Protein AF-A0A9N9NR92-F1 (afdb_monomer_lite)

Structure (mmCIF, N/CA/C/O backbone):
data_AF-A0A9N9NR92-F1
#
_entry.id   AF-A0A9N9NR92-F1
#
loop_
_atom_site.group_PDB
_atom_site.id
_atom_site.type_symbol
_atom_site.label_atom_id
_atom_site.label_alt_id
_atom_site.label_comp_id
_atom_site.label_asym_id
_atom_site.label_entity_id
_atom_site.label_seq_id
_atom_site.pdbx_PDB_ins_code
_atom_site.Cartn_x
_atom_site.Cartn_y
_atom_site.Cartn_z
_atom_site.occupancy
_atom_site.B_iso_or_equiv
_atom_site.auth_seq_id
_atom_site.auth_comp_id
_atom_site.auth_asym_id
_atom_site.auth_atom_id
_atom_site.pdbx_PDB_model_num
ATOM 1 N N . MET A 1 1 ? 8.751 49.055 -48.747 1.00 44.31 1 MET A N 1
ATOM 2 C CA . MET A 1 1 ? 9.186 47.802 -48.099 1.00 44.31 1 MET A CA 1
ATOM 3 C C . MET A 1 1 ? 8.858 47.933 -46.623 1.00 44.31 1 MET A C 1
ATOM 5 O O . MET A 1 1 ? 9.610 48.568 -45.901 1.00 44.31 1 MET A O 1
ATOM 9 N N . LEU A 1 2 ? 7.669 47.486 -46.218 1.00 44.38 2 LEU A N 1
ATOM 10 C CA . LEU A 1 2 ? 7.225 47.535 -44.826 1.00 44.38 2 LEU A CA 1
ATOM 11 C C . LEU A 1 2 ? 7.483 46.154 -44.228 1.00 44.38 2 LEU A C 1
ATOM 13 O O . LEU A 1 2 ? 6.819 45.192 -44.604 1.00 44.38 2 LEU A O 1
ATOM 17 N N . ASN A 1 3 ? 8.482 46.066 -43.352 1.00 55.34 3 ASN A N 1
ATOM 18 C CA . ASN A 1 3 ? 8.650 44.923 -42.466 1.00 55.34 3 ASN A CA 1
ATOM 19 C C . ASN A 1 3 ? 7.438 44.905 -41.536 1.00 55.34 3 ASN A C 1
ATOM 21 O O . ASN A 1 3 ? 7.246 45.828 -40.747 1.00 55.34 3 ASN A O 1
ATOM 25 N N . THR A 1 4 ? 6.583 43.897 -41.659 1.00 52.22 4 THR A N 1
ATOM 26 C CA . THR A 1 4 ? 5.529 43.674 -40.674 1.00 52.22 4 THR A CA 1
ATOM 27 C C . THR A 1 4 ? 6.149 42.975 -39.470 1.00 52.22 4 THR A C 1
ATOM 29 O O . THR A 1 4 ? 6.481 41.794 -39.553 1.00 52.22 4 THR A O 1
ATOM 32 N N . ASP A 1 5 ? 6.277 43.703 -38.361 1.00 59.69 5 ASP A N 1
ATOM 33 C CA . ASP A 1 5 ? 6.694 43.239 -37.025 1.00 59.69 5 ASP A CA 1
ATOM 34 C C . ASP A 1 5 ? 5.629 42.337 -36.361 1.00 59.69 5 ASP A C 1
ATOM 36 O O . ASP A 1 5 ? 5.247 42.494 -35.203 1.00 59.69 5 ASP A O 1
ATOM 40 N N . SER A 1 6 ? 5.088 41.372 -37.103 1.00 56.75 6 SER A N 1
ATOM 41 C CA . SER A 1 6 ? 4.258 40.324 -36.511 1.00 56.75 6 SER A CA 1
ATOM 42 C C . SER A 1 6 ? 5.143 39.160 -36.101 1.00 56.75 6 SER A C 1
ATOM 44 O O . SER A 1 6 ? 5.432 38.264 -36.892 1.00 56.75 6 SER A O 1
ATOM 46 N N . ALA A 1 7 ? 5.553 39.164 -34.834 1.00 62.25 7 ALA A N 1
ATOM 47 C CA . ALA A 1 7 ? 6.028 37.959 -34.176 1.00 62.25 7 ALA A CA 1
ATOM 48 C C . ALA A 1 7 ? 4.858 36.966 -34.088 1.00 62.25 7 ALA A C 1
ATOM 50 O O . ALA A 1 7 ? 3.962 37.096 -33.253 1.00 62.25 7 ALA A O 1
ATOM 51 N N . MET A 1 8 ? 4.838 35.980 -34.983 1.00 61.38 8 MET A N 1
ATOM 52 C CA . MET A 1 8 ? 3.933 34.843 -34.865 1.00 61.38 8 MET A CA 1
ATOM 53 C C . MET A 1 8 ? 4.436 33.939 -33.740 1.00 61.38 8 MET A C 1
ATOM 55 O O . MET A 1 8 ? 5.457 33.266 -33.878 1.00 61.38 8 MET A O 1
ATOM 59 N N . PHE A 1 9 ? 3.716 33.895 -32.622 1.00 55.72 9 PHE A N 1
ATOM 60 C CA . PHE A 1 9 ? 3.934 32.851 -31.630 1.00 55.72 9 PHE A CA 1
ATOM 61 C C . PHE A 1 9 ? 3.452 31.526 -32.225 1.00 55.72 9 PHE A C 1
ATOM 63 O O . PHE A 1 9 ? 2.262 31.342 -32.482 1.00 55.72 9 PHE A O 1
ATOM 70 N N . HIS A 1 10 ? 4.373 30.591 -32.460 1.00 51.22 10 HIS A N 1
ATOM 71 C CA . HIS A 1 10 ? 4.016 29.205 -32.743 1.00 51.22 10 HIS A CA 1
ATOM 72 C C . HIS A 1 10 ? 3.332 28.617 -31.501 1.00 51.22 10 HIS A C 1
ATOM 74 O O . HIS A 1 10 ? 3.985 28.082 -30.611 1.00 51.22 10 HIS A O 1
ATOM 80 N N . ILE A 1 11 ? 1.999 28.672 -31.455 1.00 54.84 11 ILE A N 1
ATOM 81 C CA . ILE A 1 11 ? 1.178 28.003 -30.426 1.00 54.84 11 ILE A CA 1
ATOM 82 C C . ILE A 1 11 ? 1.361 26.464 -30.477 1.00 54.84 11 ILE A C 1
ATOM 84 O O . ILE A 1 11 ? 0.977 25.750 -29.560 1.00 54.84 11 ILE A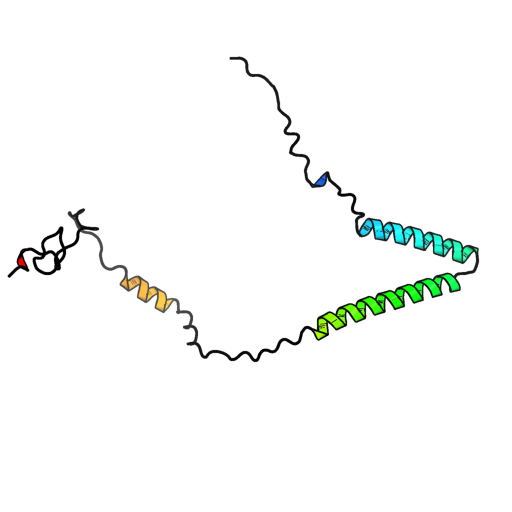 O 1
ATOM 88 N N . GLY A 1 12 ? 2.037 25.934 -31.503 1.00 61.00 12 GLY A N 1
ATOM 89 C CA . GLY A 1 12 ? 2.382 24.515 -31.649 1.00 61.00 12 GLY A CA 1
ATOM 90 C C . GLY A 1 12 ? 3.588 24.018 -30.838 1.00 61.00 12 GLY A C 1
ATOM 91 O O . GLY A 1 12 ? 4.119 22.962 -31.163 1.00 61.00 12 GLY A O 1
ATOM 92 N N . LEU A 1 13 ? 4.049 24.754 -29.825 1.00 60.31 13 LEU A N 1
ATOM 93 C CA . LEU A 1 13 ? 5.142 24.344 -28.929 1.00 60.31 13 LEU A CA 1
ATOM 94 C C . LEU A 1 13 ? 4.692 24.353 -27.466 1.00 60.31 13 LEU A C 1
ATOM 96 O O . LEU A 1 13 ? 5.435 24.744 -26.575 1.00 60.31 13 LEU A O 1
ATOM 100 N N . ILE A 1 14 ? 3.465 23.903 -27.206 1.00 61.06 14 ILE A N 1
ATOM 101 C CA . ILE A 1 14 ? 3.120 23.401 -25.877 1.00 61.06 14 ILE A CA 1
ATOM 102 C C . ILE A 1 14 ? 3.856 22.058 -25.741 1.00 61.06 14 ILE A C 1
ATOM 104 O O . ILE A 1 14 ? 3.531 21.124 -26.477 1.00 61.06 14 ILE A O 1
ATOM 108 N N . PRO A 1 15 ? 4.884 21.934 -24.878 1.00 63.22 15 PRO A N 1
ATOM 109 C CA . PRO A 1 15 ? 5.576 20.665 -24.698 1.00 63.22 15 PRO A CA 1
ATOM 110 C C . PRO A 1 15 ? 4.568 19.607 -24.254 1.00 63.22 15 PRO A C 1
ATOM 112 O O . PRO A 1 15 ? 3.708 19.909 -23.431 1.00 63.22 15 PRO A O 1
ATOM 115 N N . SER A 1 16 ? 4.710 18.354 -24.690 1.00 57.62 16 SER A N 1
ATOM 116 C CA . SER A 1 16 ? 3.857 17.248 -24.214 1.00 57.62 16 SER A CA 1
ATOM 117 C C . SER A 1 16 ? 3.826 17.137 -22.680 1.00 57.62 16 SER A C 1
ATOM 119 O O . SER A 1 16 ? 2.880 16.603 -22.130 1.00 57.62 16 SER A O 1
ATOM 121 N N . ARG A 1 17 ? 4.814 17.719 -21.979 1.00 56.94 17 ARG A N 1
ATOM 122 C CA . ARG A 1 17 ? 4.842 17.894 -20.514 1.00 56.94 17 ARG A CA 1
ATOM 123 C C . ARG A 1 17 ? 3.722 18.762 -19.923 1.00 56.94 17 ARG A C 1
ATOM 125 O O . ARG A 1 17 ? 3.559 18.760 -18.712 1.00 56.94 17 ARG A O 1
ATOM 132 N N . TRP A 1 18 ? 3.032 19.570 -20.722 1.00 62.00 18 TRP A N 1
ATOM 133 C CA . TRP A 1 18 ? 1.907 20.401 -20.267 1.00 62.00 18 TRP A CA 1
ATOM 134 C C . TRP A 1 18 ? 0.576 19.658 -20.332 1.00 62.00 18 TRP A C 1
ATOM 136 O O . TRP A 1 18 ? -0.373 20.044 -19.654 1.00 62.00 18 TRP A O 1
ATOM 146 N N . TYR A 1 19 ? 0.525 18.561 -21.083 1.00 55.56 19 TYR A N 1
ATOM 147 C CA . TYR A 1 19 ? -0.453 17.521 -20.844 1.00 55.56 19 TYR A CA 1
ATOM 148 C C . TYR A 1 19 ? 0.129 16.630 -19.748 1.00 55.56 19 TYR A C 1
ATOM 150 O O . TYR A 1 19 ? 0.778 15.621 -20.007 1.00 55.56 19 TYR A O 1
ATOM 158 N N . ASN A 1 20 ? -0.099 17.017 -18.491 1.00 59.16 20 ASN A N 1
ATOM 159 C CA . ASN A 1 20 ? -0.338 15.984 -17.495 1.00 59.16 20 ASN A CA 1
ATOM 160 C C . ASN A 1 20 ? -1.646 15.338 -17.938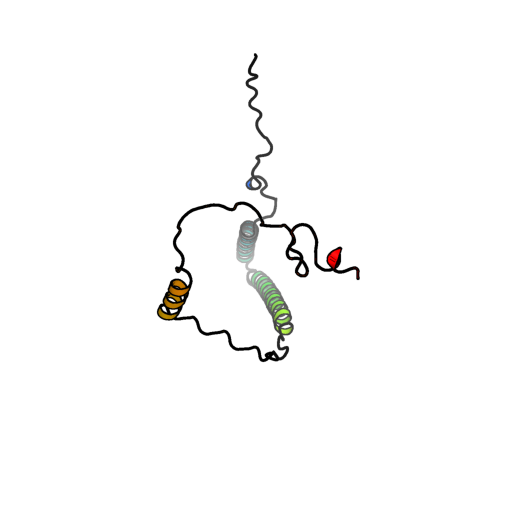 1.00 59.16 20 ASN A C 1
ATOM 162 O O . ASN A 1 20 ? -2.728 15.783 -17.550 1.00 59.16 20 ASN A O 1
ATOM 166 N N . ASP A 1 21 ? -1.546 14.363 -18.844 1.00 58.50 21 ASP A N 1
ATOM 167 C CA . ASP A 1 21 ? -2.623 13.413 -19.046 1.00 58.50 21 ASP A CA 1
ATOM 168 C C . ASP A 1 21 ? -3.073 13.004 -17.648 1.00 58.50 21 ASP A C 1
ATOM 170 O O . ASP A 1 21 ? -2.238 12.727 -16.785 1.00 58.50 21 ASP A O 1
ATOM 174 N N . ILE A 1 22 ? -4.379 13.107 -17.413 1.00 59.84 22 ILE A N 1
ATOM 175 C CA . ILE A 1 22 ? -5.073 12.953 -16.130 1.00 59.84 22 ILE A CA 1
ATOM 176 C C . ILE A 1 22 ? -5.006 11.472 -15.720 1.00 59.84 22 ILE A C 1
ATOM 178 O O . ILE A 1 22 ? -6.002 10.762 -15.620 1.00 59.84 22 ILE A O 1
ATOM 182 N N . LEU A 1 23 ? -3.792 10.969 -15.583 1.00 59.53 23 LEU A N 1
ATOM 183 C CA . LEU A 1 23 ? -3.427 9.644 -15.160 1.00 59.53 23 LEU A CA 1
ATOM 184 C C . LEU A 1 23 ? -2.784 9.878 -13.810 1.00 59.53 23 LEU A C 1
ATOM 186 O O . LEU A 1 23 ? -1.657 10.368 -13.727 1.00 59.53 23 LEU A O 1
ATOM 190 N N . SER A 1 24 ? -3.569 9.597 -12.771 1.00 66.56 24 SER A N 1
ATOM 191 C CA . SER A 1 24 ? -3.097 9.589 -11.393 1.00 66.56 24 SER A CA 1
ATOM 192 C C . SER A 1 24 ? -1.750 8.880 -11.369 1.00 66.56 24 SER A C 1
ATOM 194 O O . SER A 1 24 ? -1.629 7.740 -11.831 1.00 66.56 24 SER A O 1
ATOM 196 N N . THR A 1 25 ? -0.706 9.578 -10.932 1.00 82.44 25 THR A N 1
ATOM 197 C CA . THR A 1 25 ? 0.609 8.942 -10.894 1.00 82.44 25 THR A CA 1
ATOM 198 C C . THR A 1 25 ? 0.549 7.784 -9.892 1.00 82.44 25 THR A C 1
ATOM 200 O O . THR A 1 25 ? -0.168 7.880 -8.891 1.00 82.44 25 THR A O 1
ATOM 203 N N . PRO A 1 26 ? 1.322 6.696 -10.073 1.00 87.38 26 PRO A N 1
ATOM 204 C CA . PRO A 1 26 ? 1.363 5.612 -9.084 1.00 87.38 26 PRO A CA 1
ATOM 205 C C . PRO A 1 26 ? 1.656 6.111 -7.657 1.00 87.38 26 PRO A C 1
ATOM 207 O O . PRO A 1 26 ? 1.223 5.524 -6.668 1.00 87.38 26 PRO A O 1
ATOM 210 N N . GLN A 1 27 ? 2.376 7.233 -7.550 1.00 86.50 27 GLN A N 1
ATOM 211 C CA . GLN A 1 27 ? 2.658 7.914 -6.294 1.00 86.50 27 GLN A CA 1
ATOM 212 C C . GLN A 1 27 ? 1.426 8.613 -5.695 1.00 86.50 27 GLN A C 1
ATOM 214 O O . GLN A 1 27 ? 1.231 8.561 -4.482 1.00 86.50 27 GLN A O 1
ATOM 219 N N . GLU A 1 28 ? 0.592 9.257 -6.510 1.00 87.19 28 GLU A N 1
ATOM 220 C CA . GLU A 1 28 ? -0.662 9.878 -6.067 1.00 87.19 28 GLU A CA 1
ATOM 221 C C . GLU A 1 28 ? -1.658 8.831 -5.558 1.00 87.19 28 GLU A C 1
ATOM 223 O O . GLU A 1 28 ? -2.199 8.998 -4.464 1.00 87.19 28 GLU A O 1
ATOM 228 N N . GLU A 1 29 ? -1.821 7.715 -6.277 1.00 89.00 29 GLU A N 1
ATOM 229 C CA . GLU A 1 29 ? -2.688 6.606 -5.850 1.00 89.00 29 GLU A CA 1
ATOM 230 C C . GLU A 1 29 ? -2.219 6.000 -4.519 1.00 89.00 29 GLU A C 1
ATOM 232 O O . GLU A 1 29 ? -3.023 5.762 -3.612 1.00 89.00 29 GLU A O 1
ATOM 237 N N . TYR A 1 30 ? -0.904 5.811 -4.364 1.00 93.81 30 TYR A N 1
ATOM 238 C CA . TYR A 1 30 ? -0.309 5.342 -3.114 1.00 93.81 30 TYR A CA 1
ATOM 239 C C . TYR A 1 30 ? -0.590 6.304 -1.953 1.00 93.81 30 TYR A C 1
ATOM 241 O O . TYR A 1 30 ? -1.050 5.886 -0.888 1.00 93.81 30 TYR A O 1
ATOM 249 N N . ASN A 1 31 ? -0.344 7.601 -2.156 1.00 95.00 31 ASN A N 1
ATOM 250 C CA . ASN A 1 31 ? -0.549 8.616 -1.124 1.00 95.00 31 ASN A CA 1
ATOM 251 C C . ASN A 1 31 ? -2.022 8.705 -0.706 1.00 95.00 31 ASN A C 1
ATOM 253 O O . ASN A 1 31 ? -2.322 8.836 0.484 1.00 95.00 31 ASN A O 1
ATOM 257 N N . GLN A 1 32 ? -2.937 8.594 -1.671 1.00 94.06 32 GLN A N 1
ATOM 258 C CA . GLN A 1 32 ? -4.372 8.562 -1.418 1.00 94.06 32 GLN A CA 1
ATOM 259 C C . GLN A 1 32 ? -4.762 7.339 -0.575 1.00 94.06 32 GLN A C 1
ATOM 261 O O . GLN A 1 32 ? -5.403 7.490 0.469 1.00 94.06 32 GLN A O 1
ATOM 266 N N . GLY A 1 33 ? -4.324 6.140 -0.973 1.00 95.81 33 GLY A N 1
ATOM 267 C CA . GLY A 1 33 ? -4.572 4.905 -0.224 1.00 95.81 33 GLY A CA 1
ATOM 268 C C . GLY A 1 33 ? -4.010 4.954 1.199 1.00 95.81 33 GLY A C 1
ATOM 269 O O . GLY A 1 33 ? -4.696 4.589 2.154 1.00 95.81 33 GLY A O 1
ATOM 270 N N . PHE A 1 34 ? -2.801 5.491 1.367 1.00 96.81 34 PHE A N 1
ATOM 271 C CA . PHE A 1 34 ? -2.179 5.674 2.678 1.00 96.81 34 PHE A CA 1
ATOM 272 C C . PHE A 1 34 ? -2.970 6.637 3.577 1.00 96.81 34 PHE A C 1
ATOM 274 O O . PHE A 1 34 ? -3.120 6.394 4.778 1.00 96.81 34 PHE A O 1
ATOM 281 N N . GLY A 1 35 ? -3.522 7.710 3.002 1.00 97.81 35 GLY A N 1
ATOM 282 C CA . GLY A 1 35 ? -4.423 8.622 3.706 1.00 97.81 35 GLY A CA 1
ATOM 283 C C . GLY A 1 35 ? -5.683 7.919 4.217 1.00 97.81 35 GLY A C 1
ATOM 284 O O . GLY A 1 35 ? -6.060 8.093 5.379 1.00 97.81 35 GLY A O 1
ATOM 285 N N . TYR A 1 36 ? -6.301 7.077 3.384 1.00 97.44 36 TYR A N 1
ATOM 286 C CA . TYR A 1 36 ? -7.457 6.276 3.791 1.00 97.44 36 TYR A CA 1
ATOM 287 C C . TYR A 1 36 ? -7.113 5.271 4.887 1.00 97.44 36 TYR A C 1
ATOM 289 O O . TYR A 1 36 ? -7.839 5.206 5.878 1.00 97.44 36 TYR A O 1
ATOM 297 N N . ALA A 1 37 ? -5.990 4.560 4.766 1.00 97.50 37 ALA A N 1
ATOM 298 C CA . ALA A 1 37 ? -5.544 3.601 5.774 1.00 97.50 37 ALA A CA 1
ATOM 299 C C . ALA A 1 37 ? -5.367 4.264 7.148 1.00 97.50 37 ALA A C 1
ATOM 301 O O . ALA A 1 37 ? -5.901 3.779 8.140 1.00 97.50 37 ALA A O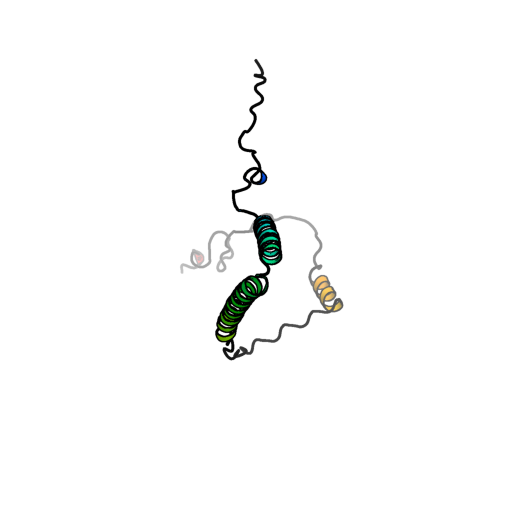 1
ATOM 302 N N . LYS A 1 38 ? -4.712 5.433 7.207 1.00 97.94 38 LYS A N 1
ATOM 303 C CA . LYS A 1 38 ? -4.582 6.202 8.458 1.00 97.94 38 LYS A CA 1
ATOM 304 C C . LYS A 1 38 ? -5.932 6.553 9.073 1.00 97.94 38 LYS A C 1
ATOM 306 O O . LYS A 1 38 ? -6.108 6.426 10.282 1.00 97.94 38 LYS A O 1
ATOM 311 N N . LYS A 1 39 ? -6.880 7.016 8.253 1.00 98.25 39 LYS A N 1
ATOM 312 C CA . LYS A 1 39 ? -8.217 7.379 8.733 1.00 98.25 39 LYS A CA 1
ATOM 313 C C . LYS A 1 39 ? -8.970 6.155 9.261 1.00 98.25 39 LYS A C 1
ATOM 315 O O . LYS A 1 39 ? -9.579 6.255 10.319 1.00 98.25 39 LYS A O 1
ATOM 320 N N . ALA A 1 40 ? -8.901 5.030 8.552 1.00 97.88 40 ALA A N 1
ATOM 321 C CA . ALA A 1 40 ? -9.526 3.776 8.962 1.00 97.88 40 ALA A CA 1
ATOM 322 C C . ALA A 1 40 ? -8.951 3.266 10.291 1.00 97.88 40 ALA A C 1
ATOM 324 O O . ALA A 1 40 ? -9.717 2.969 11.198 1.00 97.88 40 ALA A O 1
ATOM 325 N N . ILE A 1 41 ? -7.623 3.268 10.443 1.00 97.81 41 ILE A N 1
ATOM 326 C CA . ILE A 1 41 ? -6.950 2.870 11.690 1.00 97.81 41 ILE A CA 1
ATOM 327 C C . ILE A 1 41 ? -7.397 3.754 12.856 1.00 97.81 41 ILE A C 1
ATOM 329 O O . ILE A 1 41 ? -7.756 3.245 13.911 1.00 97.81 41 ILE A O 1
ATOM 333 N N . ASN A 1 42 ? -7.423 5.077 12.668 1.00 98.12 42 ASN A N 1
ATOM 334 C CA . ASN A 1 42 ? -7.866 5.990 13.723 1.00 98.12 42 ASN A CA 1
ATOM 335 C C . ASN A 1 42 ? -9.320 5.735 14.142 1.00 98.12 42 ASN A C 1
ATOM 337 O O . ASN A 1 42 ? -9.627 5.841 15.324 1.00 98.12 42 ASN A O 1
ATOM 341 N N . LEU A 1 43 ? -10.208 5.419 13.193 1.00 98.12 43 LEU A N 1
ATOM 342 C CA . LEU A 1 43 ? -11.600 5.080 13.496 1.00 98.12 43 LEU A CA 1
ATOM 343 C C . LEU A 1 43 ? -11.706 3.740 14.230 1.00 98.12 43 LEU A C 1
ATOM 345 O O . LEU A 1 43 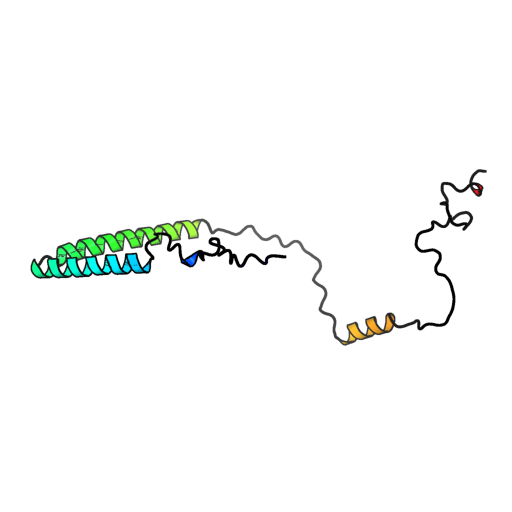? -12.400 3.673 15.237 1.00 98.12 43 LEU A O 1
ATOM 349 N N . ALA A 1 44 ? -10.981 2.714 13.782 1.00 97.88 44 ALA A N 1
ATOM 350 C CA . ALA A 1 44 ? -10.963 1.407 14.436 1.00 97.88 44 ALA A CA 1
ATOM 351 C C . ALA A 1 44 ? -10.474 1.509 15.889 1.00 97.88 44 ALA A C 1
ATOM 353 O O . ALA A 1 44 ? -11.130 0.992 16.783 1.00 97.88 44 ALA A O 1
ATOM 354 N N . LEU A 1 45 ? -9.407 2.278 16.142 1.00 97.50 45 LEU A N 1
ATOM 355 C CA . LEU A 1 45 ? -8.909 2.556 17.498 1.00 97.50 45 LEU A CA 1
ATOM 356 C C . LEU A 1 45 ? -9.924 3.323 18.362 1.00 97.50 45 LEU A C 1
ATOM 358 O O . LEU A 1 45 ? -10.005 3.110 19.567 1.00 97.50 45 LEU A O 1
ATOM 362 N N . GLN A 1 46 ? -10.681 4.255 17.773 1.00 97.69 46 GLN A N 1
ATOM 363 C CA . GLN A 1 46 ? -11.712 5.005 18.504 1.00 97.69 46 GLN A CA 1
ATOM 364 C C . GLN A 1 46 ? -12.903 4.130 18.898 1.00 97.69 46 GLN A C 1
ATOM 366 O O . GLN A 1 46 ? -13.527 4.392 19.925 1.00 97.69 46 GLN A O 1
ATOM 371 N N . LEU A 1 47 ? -13.224 3.131 18.077 1.00 97.50 47 LEU A N 1
ATOM 372 C CA . LEU A 1 47 ? -14.331 2.205 18.300 1.00 97.50 47 LEU A CA 1
ATOM 373 C C . LEU A 1 47 ? -13.906 0.941 19.068 1.00 97.50 47 LEU A C 1
ATOM 375 O O . LEU A 1 47 ? -14.769 0.267 19.620 1.00 97.50 47 LEU A O 1
ATOM 379 N N . GLY A 1 48 ? -12.601 0.655 19.159 1.00 96.00 48 GLY A N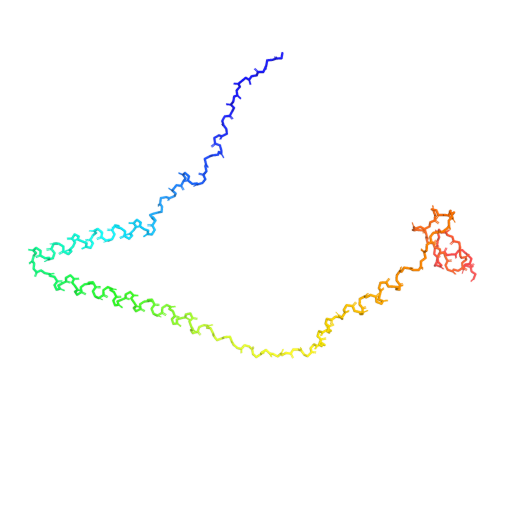 1
ATOM 380 C CA . GLY A 1 48 ? -12.066 -0.585 19.734 1.00 96.00 48 GLY A CA 1
ATOM 381 C C . GLY A 1 48 ? -12.310 -1.811 18.847 1.00 96.00 48 GLY A C 1
ATOM 382 O O . GLY A 1 48 ? -12.514 -2.907 19.358 1.00 96.00 48 GLY A O 1
ATOM 383 N N . GLU A 1 49 ? -12.364 -1.606 17.527 1.00 96.94 49 GLU A N 1
ATOM 384 C CA . GLU A 1 49 ? -12.649 -2.630 16.508 1.00 96.94 49 GLU A CA 1
ATOM 385 C C . GLU A 1 49 ? -11.419 -2.865 15.607 1.00 96.94 49 GLU A C 1
ATOM 387 O O . GLU A 1 49 ? -11.514 -2.983 14.382 1.00 96.94 49 GLU A O 1
ATOM 392 N N . GLU A 1 50 ? -10.216 -2.881 16.187 1.00 96.62 50 GLU A N 1
ATOM 393 C CA . GLU A 1 50 ? -8.973 -3.057 15.427 1.00 96.62 50 GLU A CA 1
ATOM 394 C C . GLU A 1 50 ? -8.873 -4.444 14.793 1.00 96.62 50 GLU A C 1
ATOM 396 O O . GLU A 1 50 ? -8.343 -4.579 13.688 1.00 96.62 50 GLU A O 1
ATOM 401 N N . ASP A 1 51 ? -9.393 -5.461 15.478 1.00 96.94 51 ASP A N 1
ATOM 402 C CA . ASP A 1 51 ? -9.331 -6.850 15.031 1.00 96.94 51 ASP A CA 1
ATOM 403 C C . ASP A 1 51 ? -10.095 -7.053 13.717 1.00 96.94 51 ASP A C 1
ATOM 405 O O . ASP A 1 51 ? -9.546 -7.641 12.787 1.00 96.94 51 ASP A O 1
ATOM 409 N N . GLU A 1 52 ? -11.294 -6.475 13.574 1.00 97.00 52 GLU A N 1
ATOM 410 C CA . GLU A 1 52 ? -12.079 -6.563 12.333 1.00 97.00 52 GLU A CA 1
ATOM 411 C C . GLU A 1 52 ? -11.342 -5.906 11.155 1.00 97.00 52 GLU A C 1
ATOM 413 O O . GLU A 1 52 ? -11.233 -6.481 10.066 1.00 97.00 52 GLU A O 1
ATOM 418 N N . LEU A 1 53 ? -10.772 -4.714 11.374 1.00 97.19 53 LEU A N 1
ATOM 419 C CA . LEU A 1 53 ? -9.976 -4.038 10.350 1.00 97.19 53 LEU A CA 1
ATOM 420 C C . LEU A 1 53 ? -8.748 -4.877 9.964 1.00 97.19 53 LEU A C 1
ATOM 422 O O . LEU A 1 53 ? -8.424 -4.990 8.779 1.00 97.19 53 LEU A O 1
ATOM 426 N N . ASN A 1 54 ? -8.065 -5.463 10.946 1.00 96.88 54 ASN A N 1
ATOM 427 C CA . ASN A 1 54 ? -6.876 -6.275 10.717 1.00 96.88 54 ASN A CA 1
ATOM 428 C C . ASN A 1 54 ? -7.202 -7.562 9.952 1.00 96.88 54 ASN A C 1
ATOM 430 O O . ASN A 1 54 ? -6.468 -7.904 9.023 1.00 96.88 54 ASN A O 1
ATOM 434 N N . GLU A 1 55 ? -8.303 -8.241 10.280 1.00 98.06 55 GLU A N 1
ATOM 435 C CA . GLU A 1 55 ? -8.773 -9.421 9.549 1.00 98.06 55 GLU A CA 1
ATOM 436 C C . GLU A 1 55 ? -9.065 -9.085 8.081 1.00 98.06 55 GLU A C 1
ATOM 438 O O . GLU A 1 55 ? -8.549 -9.752 7.179 1.00 98.06 55 GLU A O 1
ATOM 443 N N . LEU A 1 56 ? -9.791 -7.992 7.820 1.00 97.38 56 LEU A N 1
ATOM 444 C CA . LEU A 1 56 ? -10.086 -7.526 6.459 1.00 97.38 56 LEU A CA 1
ATOM 445 C C . LEU A 1 56 ? -8.814 -7.227 5.652 1.00 97.38 56 LEU A C 1
ATOM 447 O O . LEU A 1 56 ? -8.710 -7.591 4.473 1.00 97.38 56 LEU A O 1
ATOM 451 N N . LEU A 1 57 ? -7.842 -6.554 6.272 1.00 97.12 57 LEU A N 1
ATOM 452 C CA . LEU A 1 57 ? -6.567 -6.233 5.631 1.00 97.12 57 LEU A CA 1
ATOM 453 C C . LEU A 1 57 ? -5.753 -7.498 5.348 1.00 97.12 57 LEU A C 1
ATOM 455 O O . LEU A 1 57 ? -5.235 -7.652 4.238 1.00 97.12 57 LEU A O 1
ATOM 459 N N . LEU A 1 58 ? -5.668 -8.413 6.313 1.00 97.56 58 LEU A N 1
ATOM 460 C CA . LEU A 1 58 ? -4.930 -9.666 6.179 1.00 97.56 58 LEU A CA 1
ATOM 461 C C . LEU A 1 58 ? -5.512 -10.537 5.058 1.00 97.56 58 LEU A C 1
ATOM 463 O O . LEU A 1 58 ? -4.767 -11.042 4.213 1.00 97.56 58 LEU A O 1
ATOM 467 N N . ASP A 1 59 ? -6.836 -10.650 4.987 1.00 98.31 59 ASP A N 1
ATOM 468 C CA . ASP A 1 59 ? -7.526 -11.386 3.929 1.00 98.31 59 ASP A CA 1
ATOM 469 C C . ASP A 1 59 ? -7.272 -10.787 2.545 1.00 98.31 59 ASP A C 1
ATOM 471 O O . ASP A 1 59 ? -6.999 -11.516 1.578 1.00 98.31 59 ASP A O 1
ATOM 475 N N . TRP A 1 60 ? -7.315 -9.456 2.431 1.00 97.56 60 TRP A N 1
ATOM 476 C CA . TRP A 1 60 ? -7.005 -8.777 1.178 1.00 97.56 60 TRP A CA 1
ATOM 477 C C . TRP A 1 60 ? -5.560 -9.039 0.746 1.00 97.56 60 TRP A C 1
ATOM 479 O O . TRP A 1 60 ? -5.340 -9.425 -0.407 1.00 97.56 60 TRP A O 1
ATOM 489 N N . ILE A 1 61 ? -4.594 -8.895 1.661 1.00 97.31 61 ILE A N 1
ATOM 490 C CA . ILE A 1 61 ? -3.169 -9.140 1.397 1.00 97.31 61 ILE A CA 1
ATOM 491 C C . ILE A 1 61 ? -2.978 -10.580 0.917 1.00 97.31 61 ILE A C 1
ATOM 493 O O . ILE A 1 61 ? -2.516 -10.793 -0.204 1.00 97.31 61 ILE A O 1
ATOM 497 N N . ASN A 1 62 ? -3.451 -11.566 1.682 1.00 97.62 62 ASN A N 1
ATOM 498 C CA . ASN A 1 62 ? -3.328 -12.987 1.346 1.00 97.62 62 ASN A CA 1
ATOM 499 C C . ASN A 1 62 ? -3.954 -13.327 -0.014 1.00 97.62 62 ASN A C 1
ATOM 501 O O . ASN A 1 62 ? -3.435 -14.148 -0.781 1.00 97.62 62 ASN A O 1
ATOM 505 N N . LYS A 1 63 ? -5.093 -12.708 -0.344 1.00 97.69 63 LYS A N 1
ATOM 506 C CA . LYS A 1 63 ? -5.755 -12.880 -1.642 1.00 97.69 63 LYS A CA 1
ATOM 507 C C . LYS A 1 63 ? -4.929 -12.292 -2.787 1.00 97.69 63 LYS A C 1
ATOM 509 O O . LYS A 1 63 ? -4.830 -12.924 -3.840 1.00 97.69 63 LYS A O 1
ATOM 514 N N . LYS A 1 64 ? -4.355 -11.098 -2.619 1.00 96.62 64 LYS A N 1
ATOM 515 C CA . LYS A 1 64 ? -3.543 -10.449 -3.662 1.00 96.62 64 LYS A CA 1
ATOM 516 C C . LYS A 1 64 ? -2.185 -11.117 -3.831 1.00 96.62 64 LYS A C 1
ATOM 518 O O . LYS A 1 64 ? -1.777 -11.329 -4.968 1.00 96.62 64 LYS A O 1
ATOM 523 N N . GLU A 1 65 ? -1.545 -11.535 -2.746 1.00 95.69 65 GLU A N 1
ATOM 524 C CA . GLU A 1 65 ? -0.297 -12.294 -2.803 1.00 95.69 65 GLU A CA 1
ATOM 525 C C . GLU A 1 65 ? -0.466 -13.631 -3.525 1.00 95.69 65 GLU A C 1
ATOM 527 O O . GLU A 1 65 ? 0.359 -13.967 -4.373 1.00 95.69 65 GLU A O 1
ATOM 532 N N . ARG A 1 66 ? -1.549 -14.378 -3.247 1.00 95.38 66 ARG A N 1
ATOM 533 C CA . ARG A 1 66 ? -1.877 -15.600 -4.004 1.00 95.38 66 ARG A CA 1
ATOM 534 C C . ARG A 1 66 ? -1.999 -15.315 -5.493 1.00 95.38 66 ARG A C 1
ATOM 536 O O . ARG A 1 66 ? -1.322 -15.958 -6.282 1.00 95.38 66 ARG A O 1
ATOM 543 N N . LYS A 1 67 ? -2.770 -14.288 -5.863 1.00 95.00 67 LYS A N 1
ATOM 544 C CA . LYS A 1 67 ? -2.945 -13.901 -7.268 1.00 95.00 67 LYS A CA 1
ATOM 545 C C . LYS A 1 67 ? -1.611 -13.588 -7.956 1.00 95.00 67 LYS A C 1
ATOM 547 O O . LYS A 1 67 ? -1.413 -13.999 -9.092 1.00 95.00 67 LYS A O 1
ATOM 552 N N . ILE A 1 68 ? -0.711 -12.875 -7.276 1.00 93.56 68 ILE A N 1
ATOM 553 C CA . ILE A 1 68 ? 0.623 -12.548 -7.804 1.00 93.56 68 ILE A CA 1
ATOM 554 C C . ILE A 1 68 ? 1.466 -13.820 -7.987 1.00 93.56 68 ILE A C 1
ATOM 556 O O . ILE A 1 68 ? 2.125 -13.973 -9.017 1.00 93.56 68 ILE A O 1
ATOM 560 N N . ARG A 1 69 ? 1.435 -14.747 -7.019 1.00 91.25 69 ARG A N 1
ATOM 561 C CA . ARG A 1 69 ? 2.138 -16.035 -7.132 1.00 91.25 69 ARG A CA 1
ATOM 562 C C . ARG A 1 69 ? 1.618 -16.864 -8.303 1.00 91.25 69 ARG A C 1
ATOM 564 O O . ARG A 1 69 ? 2.426 -17.319 -9.105 1.00 91.25 69 ARG A O 1
ATOM 571 N N . ASP A 1 70 ? 0.303 -17.000 -8.428 1.00 89.06 70 ASP A N 1
ATOM 572 C CA . ASP A 1 70 ? -0.325 -17.802 -9.481 1.00 89.06 70 ASP A CA 1
ATOM 573 C C . ASP A 1 70 ? -0.004 -17.237 -10.874 1.00 89.06 70 ASP A C 1
ATOM 575 O O . ASP A 1 70 ? 0.424 -17.985 -11.749 1.00 89.06 70 ASP A O 1
ATOM 579 N N . SER A 1 71 ? -0.069 -15.908 -11.052 1.00 85.06 71 SER A N 1
ATOM 580 C CA . SER A 1 71 ? 0.316 -15.273 -12.324 1.00 85.06 71 SER A CA 1
ATOM 581 C C . SER A 1 71 ? 1.774 -15.527 -12.715 1.00 85.06 71 SER A C 1
ATOM 583 O O . SER A 1 71 ? 2.089 -15.645 -13.892 1.00 85.06 71 SER A O 1
ATOM 585 N N . ARG A 1 72 ? 2.676 -15.643 -11.732 1.00 76.75 72 ARG A N 1
ATOM 586 C CA . ARG A 1 72 ? 4.092 -15.921 -11.991 1.00 76.75 72 ARG A CA 1
ATOM 587 C C . ARG A 1 72 ? 4.342 -17.395 -12.336 1.00 76.75 72 ARG A C 1
ATOM 589 O O . ARG A 1 72 ? 5.242 -17.690 -13.116 1.00 76.75 72 ARG A O 1
ATOM 596 N N . LEU A 1 73 ? 3.566 -18.315 -11.764 1.00 68.44 73 LEU A N 1
ATOM 597 C CA . LEU A 1 73 ? 3.663 -19.746 -12.067 1.00 68.44 73 LEU A CA 1
ATOM 598 C C . LEU A 1 73 ? 3.199 -20.059 -13.495 1.00 68.44 73 LEU A C 1
ATOM 600 O O . LEU A 1 73 ? 3.812 -20.892 -14.158 1.00 68.44 73 LEU A O 1
ATOM 604 N N . GLU A 1 74 ? 2.173 -19.369 -13.995 1.00 64.44 74 GLU A N 1
ATOM 605 C CA . GLU A 1 74 ? 1.743 -19.488 -15.395 1.00 64.44 74 GLU A CA 1
ATOM 606 C C . GLU A 1 74 ? 2.887 -19.126 -16.364 1.00 64.44 74 GLU A C 1
ATOM 608 O O . GLU A 1 74 ? 3.194 -19.913 -17.263 1.00 64.44 74 GLU A O 1
ATOM 613 N N . ASP A 1 75 ? 3.610 -18.031 -16.111 1.00 59.78 75 ASP A N 1
ATOM 614 C CA . ASP A 1 75 ? 4.783 -17.630 -16.905 1.00 59.78 75 ASP A CA 1
ATOM 615 C C . ASP A 1 75 ? 5.950 -18.638 -16.819 1.00 59.78 75 ASP A C 1
ATOM 617 O O . ASP A 1 75 ? 6.636 -18.893 -17.813 1.00 59.78 75 ASP A O 1
ATOM 621 N N . GLU A 1 76 ? 6.180 -19.256 -15.653 1.00 58.72 76 GLU A N 1
ATOM 622 C CA . GLU A 1 76 ? 7.231 -20.271 -15.472 1.00 58.72 76 GLU A CA 1
ATOM 623 C C . GLU A 1 76 ? 6.888 -21.601 -16.185 1.00 58.72 76 GLU A C 1
ATOM 625 O O . GLU A 1 76 ? 7.779 -22.236 -16.756 1.00 58.72 76 GLU A O 1
ATOM 630 N N . THR A 1 77 ? 5.611 -22.005 -16.245 1.00 58.25 77 THR A N 1
ATOM 631 C CA . THR A 1 77 ? 5.183 -23.236 -16.951 1.00 58.25 77 THR A CA 1
ATOM 632 C C . THR A 1 77 ? 5.265 -23.149 -18.478 1.00 58.25 77 THR A C 1
ATOM 634 O O . THR A 1 77 ? 5.369 -24.179 -19.148 1.00 58.25 77 THR A O 1
ATOM 637 N N . LEU A 1 78 ? 5.279 -21.939 -19.043 1.00 57.09 78 LEU A N 1
ATOM 638 C CA . LEU A 1 78 ? 5.424 -21.707 -20.485 1.00 57.09 78 LEU A CA 1
ATOM 639 C C . LEU A 1 78 ? 6.892 -21.630 -20.937 1.00 57.09 78 LEU A C 1
ATOM 641 O O . LEU A 1 78 ? 7.170 -21.581 -22.135 1.00 57.09 78 LEU A O 1
ATOM 645 N N . ASN A 1 79 ? 7.843 -21.681 -19.999 1.00 57.44 79 ASN A N 1
ATOM 646 C CA . ASN A 1 79 ? 9.269 -21.499 -20.261 1.00 57.44 79 ASN A CA 1
ATOM 647 C C . ASN A 1 79 ? 10.034 -22.822 -20.485 1.00 57.44 79 ASN A C 1
ATOM 649 O O . ASN A 1 79 ? 11.232 -22.923 -20.212 1.00 57.44 79 ASN A O 1
ATOM 653 N N . ILE A 1 80 ? 9.369 -23.855 -21.020 1.00 54.41 80 ILE A N 1
ATOM 654 C CA . ILE A 1 80 ? 10.048 -25.048 -21.549 1.00 54.41 80 ILE A CA 1
ATOM 655 C C . ILE A 1 80 ? 10.600 -24.701 -22.937 1.00 54.41 80 ILE A C 1
ATOM 657 O O . ILE A 1 80 ? 10.015 -25.019 -23.970 1.00 54.41 80 ILE A O 1
ATOM 661 N N . SER A 1 81 ? 11.764 -24.055 -22.971 1.00 65.31 81 SER A N 1
ATOM 662 C CA . SER A 1 81 ? 12.604 -24.044 -24.167 1.00 65.31 81 SER A CA 1
ATOM 663 C C . SER A 1 81 ? 13.660 -25.128 -24.033 1.00 65.31 81 SER A C 1
ATOM 665 O O . SER A 1 81 ? 14.691 -24.946 -23.388 1.00 65.31 81 SER A O 1
ATOM 667 N N . ASN A 1 82 ? 13.421 -26.268 -24.674 1.00 61.78 82 ASN A N 1
ATOM 668 C CA . ASN A 1 82 ? 14.539 -27.037 -25.198 1.00 61.78 82 ASN A CA 1
ATOM 669 C C . ASN A 1 82 ? 14.183 -27.687 -26.538 1.00 61.78 82 ASN A C 1
ATOM 671 O O . ASN A 1 82 ? 13.971 -28.900 -26.607 1.00 61.78 82 ASN A O 1
ATOM 675 N N . PRO A 1 83 ? 14.152 -26.922 -27.641 1.00 62.91 83 PRO A N 1
ATOM 676 C CA . PRO A 1 83 ? 14.460 -27.531 -28.915 1.00 62.91 83 PRO A CA 1
ATOM 677 C C . PRO A 1 83 ? 15.947 -27.895 -28.870 1.00 62.91 83 PRO A C 1
ATOM 679 O O . PRO A 1 83 ? 16.801 -27.007 -28.831 1.00 62.91 83 PRO A O 1
ATOM 682 N N . TYR A 1 84 ? 16.254 -29.196 -28.846 1.00 58.34 84 TYR A N 1
ATOM 683 C CA . TYR A 1 84 ? 17.617 -29.704 -28.983 1.00 58.34 84 TYR A CA 1
ATOM 684 C C . TYR A 1 84 ? 18.340 -28.919 -30.080 1.00 58.34 84 TYR A C 1
ATOM 686 O O . TYR A 1 84 ? 18.022 -29.043 -31.264 1.00 58.34 84 TYR A O 1
ATOM 694 N N . GLN A 1 85 ? 19.305 -28.084 -29.689 1.00 62.19 85 GLN A N 1
ATOM 695 C CA . GLN A 1 85 ? 20.128 -27.368 -30.650 1.00 62.19 85 GLN A CA 1
ATOM 696 C C . GLN A 1 85 ? 21.009 -28.391 -31.363 1.00 62.19 85 GLN A C 1
ATOM 698 O O . GLN A 1 85 ? 22.094 -28.743 -30.895 1.00 62.19 85 GLN A O 1
ATOM 703 N N . ILE A 1 86 ? 20.558 -28.869 -32.521 1.00 60.59 86 ILE A N 1
ATOM 704 C CA . ILE A 1 86 ? 21.428 -29.584 -33.445 1.00 60.59 86 ILE A CA 1
ATOM 705 C C . ILE A 1 86 ? 22.415 -28.542 -33.966 1.00 60.59 86 ILE A C 1
ATOM 707 O O . ILE A 1 86 ? 22.099 -27.728 -34.834 1.00 60.59 86 ILE A O 1
ATOM 711 N N . ARG A 1 87 ? 23.627 -28.530 -33.403 1.00 62.06 87 ARG A N 1
ATOM 712 C CA . ARG A 1 87 ? 24.726 -27.729 -33.943 1.00 62.06 87 ARG A CA 1
ATOM 713 C C . ARG A 1 87 ? 24.993 -28.208 -35.366 1.00 62.06 87 ARG A C 1
ATOM 715 O O . ARG A 1 87 ? 25.535 -29.295 -35.563 1.00 62.06 87 ARG A O 1
ATOM 722 N N . THR A 1 88 ? 24.669 -27.396 -36.366 1.00 62.22 88 THR A N 1
ATOM 723 C CA . THR A 1 88 ? 25.204 -27.608 -37.711 1.00 62.22 88 THR A CA 1
ATOM 724 C C . THR A 1 88 ? 26.720 -27.461 -37.623 1.00 62.22 88 THR A C 1
ATOM 726 O O . THR A 1 88 ? 27.214 -26.415 -37.194 1.00 62.22 88 THR A O 1
ATOM 729 N N . LYS A 1 89 ? 27.465 -28.514 -37.978 1.00 55.81 89 LYS A N 1
ATOM 730 C CA . LYS A 1 89 ? 28.932 -28.499 -38.034 1.00 55.81 89 LYS A CA 1
ATOM 731 C C . LYS A 1 89 ? 29.386 -27.490 -39.099 1.00 55.81 89 LYS A C 1
ATOM 733 O O . LYS A 1 89 ? 29.551 -27.839 -40.260 1.00 55.81 89 LYS A O 1
ATOM 738 N N . GLY A 1 90 ? 29.533 -26.227 -38.709 1.00 66.06 90 GLY A N 1
ATOM 739 C CA . GLY A 1 90 ? 30.126 -25.175 -39.529 1.00 66.06 90 GLY A CA 1
ATOM 740 C C . GLY A 1 90 ? 31.646 -25.164 -39.395 1.00 66.06 90 GLY A C 1
ATOM 741 O O . GLY A 1 90 ? 32.191 -25.577 -38.369 1.00 66.06 90 GLY A O 1
ATOM 742 N N . ALA A 1 91 ? 32.337 -24.680 -40.429 1.00 68.12 91 ALA A N 1
ATOM 743 C CA . ALA A 1 91 ? 33.785 -24.520 -40.388 1.00 68.12 91 ALA A CA 1
ATOM 744 C C . ALA A 1 91 ? 34.186 -23.567 -39.240 1.00 68.12 91 ALA A C 1
ATOM 746 O O . ALA A 1 91 ? 33.551 -22.521 -39.065 1.00 68.12 91 ALA A O 1
ATOM 747 N N . PRO A 1 92 ? 35.223 -23.902 -38.453 1.00 69.44 92 PRO A N 1
ATOM 748 C CA . PRO A 1 92 ? 35.648 -23.076 -37.331 1.00 69.44 92 PRO A CA 1
ATOM 749 C C . PRO A 1 92 ? 36.012 -21.664 -37.805 1.00 69.44 92 PRO A C 1
ATOM 751 O O . PRO A 1 92 ? 36.652 -21.485 -38.846 1.00 69.44 92 PRO A O 1
ATOM 754 N N . LYS A 1 93 ? 35.605 -20.644 -37.038 1.00 69.19 93 LYS A N 1
ATOM 755 C CA . LYS A 1 93 ? 35.987 -19.253 -37.319 1.00 69.19 93 LYS A CA 1
ATOM 756 C C . LYS A 1 93 ? 37.515 -19.153 -37.326 1.00 69.19 93 LYS A C 1
ATOM 758 O O . LYS A 1 93 ? 38.173 -19.604 -36.390 1.00 69.19 93 LYS A O 1
ATOM 763 N N . LYS A 1 94 ? 38.079 -18.586 -38.400 1.00 69.81 94 LYS A N 1
ATOM 764 C CA . LYS A 1 94 ? 39.533 -18.439 -38.554 1.00 69.81 94 LYS A CA 1
ATOM 765 C C . LYS A 1 94 ? 40.093 -17.578 -37.418 1.00 69.81 94 LYS A C 1
ATOM 767 O O . LYS A 1 94 ? 39.507 -16.555 -37.069 1.00 69.81 94 LYS A O 1
ATOM 772 N N . ARG A 1 95 ? 41.228 -18.011 -36.862 1.00 74.12 95 ARG A N 1
ATOM 773 C CA . ARG A 1 95 ? 41.969 -17.320 -35.796 1.00 74.12 95 ARG A CA 1
ATOM 774 C C . ARG A 1 95 ? 42.251 -15.867 -36.195 1.00 74.12 95 ARG A C 1
ATOM 776 O O . ARG A 1 95 ? 42.610 -15.604 -37.343 1.00 74.12 95 ARG A O 1
ATOM 783 N N . LEU A 1 96 ? 42.124 -14.944 -35.240 1.00 68.56 96 LEU A N 1
ATOM 784 C CA . LEU A 1 96 ? 42.566 -13.557 -35.403 1.00 68.56 96 LEU A CA 1
ATOM 785 C C . LEU A 1 96 ? 44.053 -13.533 -35.790 1.00 68.56 96 LEU A C 1
ATOM 787 O O . LEU A 1 96 ? 44.886 -14.165 -35.132 1.00 68.56 96 LEU A O 1
ATOM 791 N N . LYS A 1 97 ? 44.371 -12.842 -36.888 1.00 68.56 97 LYS A N 1
ATOM 792 C CA . LYS A 1 97 ? 45.738 -12.753 -37.412 1.00 68.56 97 LYS A CA 1
ATOM 793 C C . LYS A 1 97 ? 46.625 -11.940 -36.474 1.00 68.56 97 LYS A C 1
ATOM 795 O O . LYS A 1 97 ? 46.161 -10.985 -35.854 1.00 68.56 97 LYS A O 1
ATOM 800 N N . SER A 1 98 ? 47.897 -12.324 -36.373 1.00 68.00 98 SER A N 1
ATOM 801 C CA . SER A 1 98 ? 48.872 -11.550 -35.599 1.00 68.00 98 SER A CA 1
ATOM 802 C C . SER A 1 98 ? 49.292 -10.297 -36.370 1.00 68.00 98 SER A C 1
ATOM 804 O O . SER A 1 98 ? 49.188 -10.242 -37.596 1.00 68.00 98 SER A O 1
ATOM 806 N N . VAL A 1 99 ? 49.811 -9.302 -35.649 1.00 67.19 99 VAL A N 1
ATOM 807 C CA . VAL A 1 99 ? 50.304 -8.038 -36.223 1.00 67.19 99 VAL A CA 1
ATOM 808 C C . VAL A 1 99 ? 51.333 -8.282 -37.337 1.00 67.19 99 VAL A C 1
ATOM 810 O O . VAL A 1 99 ? 51.303 -7.606 -38.362 1.00 67.19 99 VAL A O 1
ATOM 813 N N . LEU A 1 100 ? 52.178 -9.308 -37.199 1.00 62.03 100 LEU A N 1
ATOM 814 C CA . LEU A 1 100 ? 53.190 -9.656 -38.198 1.00 62.03 100 LEU A CA 1
ATOM 815 C C . LEU A 1 100 ? 52.582 -10.151 -39.527 1.00 62.03 100 LEU A C 1
ATOM 817 O O . LEU A 1 100 ? 53.088 -9.813 -40.594 1.00 62.03 100 LEU A O 1
ATOM 821 N N . GLU A 1 101 ? 51.466 -10.891 -39.482 1.00 60.62 101 GLU A N 1
ATOM 822 C CA . GLU A 1 101 ? 50.738 -11.345 -40.683 1.00 60.62 101 GLU A CA 1
ATOM 823 C C . GLU A 1 101 ? 49.968 -10.217 -41.393 1.00 60.62 101 GLU A C 1
ATOM 825 O O . GLU A 1 101 ? 49.621 -10.345 -42.568 1.00 60.62 101 GLU A O 1
ATOM 830 N N . ILE A 1 102 ? 49.663 -9.118 -40.698 1.00 63.31 102 ILE A N 1
ATOM 831 C CA . ILE A 1 102 ? 49.037 -7.938 -41.311 1.00 63.31 102 ILE A CA 1
ATOM 832 C C . ILE A 1 102 ? 50.083 -7.166 -42.129 1.00 63.31 102 ILE A C 1
ATOM 834 O O . ILE A 1 102 ? 49.811 -6.787 -43.270 1.00 63.31 102 ILE A O 1
ATOM 838 N N . ILE A 1 103 ? 51.292 -7.006 -41.580 1.00 62.94 103 ILE A N 1
ATOM 839 C CA . ILE A 1 103 ? 52.393 -6.242 -42.190 1.00 62.94 103 ILE A CA 1
ATOM 840 C C . ILE A 1 103 ? 52.893 -6.892 -43.494 1.00 62.94 103 ILE A C 1
ATOM 842 O O . ILE A 1 103 ? 53.166 -6.205 -44.482 1.00 62.94 103 ILE A O 1
ATOM 846 N N . SER A 1 104 ? 52.967 -8.224 -43.552 1.00 58.59 104 SER A N 1
ATOM 847 C CA . SER A 1 104 ? 53.382 -8.938 -44.769 1.00 58.59 104 SER A CA 1
ATOM 848 C C . SER A 1 104 ? 52.391 -8.780 -45.935 1.00 58.59 104 SER A C 1
ATOM 850 O O . SER A 1 104 ? 52.804 -8.760 -47.095 1.00 58.59 104 SER A O 1
ATOM 852 N N . ASN A 1 105 ? 51.099 -8.579 -45.655 1.00 57.12 105 ASN A N 1
ATOM 853 C CA . ASN A 1 105 ? 50.087 -8.318 -46.684 1.00 57.12 105 ASN A CA 1
ATOM 854 C C . ASN A 1 105 ? 50.092 -6.866 -47.188 1.00 57.12 105 ASN A C 1
ATOM 856 O O . ASN A 1 105 ? 49.769 -6.633 -48.353 1.00 57.12 105 ASN A O 1
ATOM 860 N N . THR A 1 106 ? 50.465 -5.892 -46.351 1.00 56.53 106 THR A N 1
ATOM 861 C CA . THR A 1 106 ? 50.643 -4.496 -46.790 1.00 56.53 106 THR A CA 1
ATOM 862 C C . THR A 1 106 ? 51.856 -4.333 -47.703 1.00 56.53 106 THR A C 1
ATOM 864 O O . THR A 1 106 ? 51.780 -3.594 -48.682 1.00 56.53 106 THR A O 1
ATOM 867 N N . ASN A 1 107 ? 52.929 -5.095 -47.470 1.00 51.56 107 ASN A N 1
ATOM 868 C CA . ASN A 1 107 ? 54.134 -5.043 -48.306 1.00 51.56 107 ASN A CA 1
ATOM 869 C C . ASN A 1 107 ? 53.904 -5.567 -49.738 1.00 51.56 107 ASN A C 1
ATOM 871 O O . ASN A 1 107 ? 54.594 -5.139 -50.655 1.00 51.56 107 ASN A O 1
ATOM 875 N N . ASN A 1 108 ? 52.897 -6.421 -49.958 1.00 52.50 108 ASN A N 1
ATOM 876 C CA . ASN A 1 108 ? 52.542 -6.930 -51.290 1.00 52.50 108 ASN A CA 1
ATOM 877 C C . ASN A 1 108 ? 51.631 -5.998 -52.116 1.00 52.50 108 ASN A C 1
ATOM 879 O O . ASN A 1 108 ? 51.383 -6.286 -53.283 1.00 52.50 108 ASN A O 1
ATOM 883 N N . LYS A 1 109 ? 51.112 -4.895 -51.553 1.00 49.06 109 LYS A N 1
ATOM 884 C CA . LYS A 1 109 ? 50.279 -3.928 -52.303 1.00 49.06 109 LYS A CA 1
ATOM 885 C C . LYS A 1 109 ? 51.031 -2.686 -52.785 1.00 49.06 109 LYS A C 1
ATOM 887 O O . LYS A 1 109 ? 50.495 -1.958 -53.612 1.00 49.06 109 LYS A O 1
ATOM 892 N N . ASN A 1 110 ? 52.263 -2.468 -52.327 1.00 50.09 110 ASN A N 1
ATOM 893 C CA . ASN A 1 110 ? 53.021 -1.244 -52.603 1.00 50.09 110 ASN A CA 1
ATOM 894 C C . ASN A 1 110 ? 54.156 -1.453 -53.617 1.00 50.09 110 ASN A C 1
ATOM 896 O O . ASN A 1 110 ? 55.264 -0.960 -53.419 1.00 50.09 110 ASN A O 1
ATOM 900 N N . GLN A 1 111 ? 53.889 -2.154 -54.722 1.00 47.09 111 GLN A N 1
ATOM 901 C CA . GLN A 1 111 ? 54.815 -2.195 -55.855 1.00 47.09 111 GLN A CA 1
ATOM 902 C C . GLN A 1 111 ? 54.130 -1.755 -57.150 1.00 47.09 111 GLN A C 1
ATOM 904 O O . GLN A 1 111 ? 53.786 -2.587 -57.978 1.00 47.09 111 GLN A O 1
ATOM 909 N N . CYS A 1 112 ? 53.967 -0.436 -57.309 1.00 36.03 112 CYS A N 1
ATOM 910 C CA . CYS A 1 112 ? 54.320 0.296 -58.536 1.00 36.03 112 CYS A CA 1
ATOM 911 C C . CYS A 1 112 ? 54.095 1.814 -58.353 1.00 36.03 112 CYS A C 1
ATOM 913 O O . CYS A 1 112 ? 52.967 2.290 -58.285 1.00 36.03 112 CYS A O 1
ATOM 915 N N . ASN A 1 113 ? 55.199 2.568 -58.257 1.00 39.50 113 ASN A N 1
ATOM 916 C CA . ASN A 1 113 ? 55.225 4.031 -58.316 1.00 39.50 113 ASN A CA 1
ATOM 917 C C . ASN A 1 113 ? 55.282 4.514 -59.774 1.00 39.50 113 ASN A C 1
ATOM 919 O O . ASN A 1 113 ? 55.863 3.864 -60.641 1.00 39.50 113 ASN A O 1
ATOM 923 N N . ASN A 1 114 ? 54.681 5.683 -59.975 1.00 41.00 114 ASN A N 1
ATOM 924 C CA . ASN A 1 114 ? 54.459 6.418 -61.216 1.00 41.00 114 ASN A CA 1
ATOM 925 C C . ASN A 1 114 ? 55.723 6.693 -62.049 1.00 41.00 114 ASN A C 1
ATOM 927 O O . ASN A 1 114 ? 56.711 7.176 -61.506 1.00 41.00 114 ASN A O 1
ATOM 931 N N . ASN A 1 115 ? 55.614 6.526 -63.372 1.00 35.78 115 ASN A N 1
ATOM 932 C CA . ASN A 1 115 ? 56.247 7.392 -64.369 1.00 35.78 115 ASN A CA 1
ATOM 933 C C . ASN A 1 115 ? 55.350 7.474 -65.618 1.00 35.78 115 ASN A C 1
ATOM 935 O O . ASN A 1 115 ? 55.057 6.458 -66.235 1.00 35.78 115 ASN A O 1
ATOM 939 N N . SER A 1 116 ? 54.934 8.710 -65.903 1.00 44.12 116 SER A N 1
ATOM 940 C CA . SER A 1 116 ? 54.585 9.348 -67.181 1.00 44.12 116 SER A CA 1
ATOM 941 C C . SER A 1 116 ? 53.690 8.661 -68.221 1.00 44.12 116 SER A C 1
ATOM 943 O O . SER A 1 116 ? 53.972 7.582 -68.720 1.00 44.12 116 SER A O 1
ATOM 945 N N . ASP A 1 117 ? 52.753 9.485 -68.695 1.00 38.03 117 ASP A N 1
ATOM 946 C CA . ASP A 1 117 ? 52.154 9.501 -70.031 1.00 38.03 117 ASP A CA 1
ATOM 947 C C . ASP A 1 117 ? 50.986 8.554 -70.354 1.00 38.03 117 ASP A C 1
ATOM 949 O O . ASP A 1 117 ? 51.119 7.343 -70.453 1.00 38.03 117 ASP A O 1
ATOM 953 N N . LYS A 1 118 ? 49.858 9.228 -70.642 1.00 47.19 118 LYS A N 1
ATOM 954 C CA . LYS A 1 118 ? 48.864 8.935 -71.687 1.00 47.19 118 LYS A CA 1
ATOM 955 C C . LYS A 1 118 ? 48.203 7.556 -71.620 1.00 47.19 118 LYS A C 1
ATOM 957 O O . LYS A 1 118 ? 48.770 6.563 -72.036 1.00 47.19 118 LYS A O 1
ATOM 962 N N . ASP A 1 119 ? 46.951 7.532 -71.155 1.00 42.41 119 ASP A N 1
ATOM 963 C CA . ASP A 1 119 ? 45.810 7.092 -71.978 1.00 42.41 119 ASP A CA 1
ATOM 964 C C . ASP A 1 119 ? 44.522 7.024 -71.143 1.00 42.41 119 ASP A C 1
ATOM 966 O O . ASP A 1 119 ? 44.124 6.003 -70.582 1.00 42.41 119 ASP A O 1
ATOM 970 N N . VAL A 1 120 ? 43.812 8.154 -71.112 1.00 52.75 120 VAL A N 1
ATOM 971 C CA . VAL A 1 120 ? 42.398 8.242 -70.724 1.00 52.75 120 VAL A CA 1
ATOM 972 C C . VAL A 1 120 ? 41.542 7.731 -71.889 1.00 52.75 120 VAL A C 1
ATOM 974 O O . VAL A 1 120 ? 40.795 8.493 -72.482 1.00 52.75 120 VAL A O 1
ATOM 977 N N . VAL A 1 121 ? 41.650 6.461 -72.289 1.00 51.91 121 VAL A N 1
ATOM 978 C CA . VAL A 1 121 ? 40.697 5.852 -73.239 1.00 51.91 121 VAL A CA 1
ATOM 979 C C . VAL A 1 121 ? 40.682 4.333 -73.050 1.00 51.91 121 VAL A C 1
ATOM 981 O O . VAL A 1 121 ? 41.556 3.663 -73.577 1.00 51.91 121 VAL A O 1
ATOM 984 N N . ASN A 1 122 ? 39.702 3.786 -72.312 1.00 54.53 122 ASN A N 1
ATOM 985 C CA . ASN A 1 122 ? 39.083 2.450 -72.533 1.00 54.53 122 ASN A CA 1
ATOM 986 C C . ASN A 1 122 ? 38.394 1.837 -71.300 1.00 54.53 122 ASN A C 1
ATOM 988 O O . ASN A 1 122 ? 38.043 0.656 -71.318 1.00 54.53 122 ASN A O 1
ATOM 992 N N . GLN A 1 123 ? 38.089 2.605 -70.254 1.00 53.16 123 GLN A N 1
ATOM 993 C CA . GLN A 1 123 ? 37.110 2.137 -69.269 1.00 53.16 123 GLN A CA 1
ATOM 994 C C . GLN A 1 123 ? 35.712 2.131 -69.916 1.00 53.16 123 GLN A C 1
ATOM 996 O O . GLN A 1 123 ? 35.029 3.148 -69.953 1.00 53.16 123 GLN A O 1
ATOM 1001 N N . GLY A 1 124 ? 35.320 0.990 -70.496 1.00 60.81 124 GLY A N 1
ATOM 1002 C CA . GLY A 1 124 ? 33.945 0.722 -70.939 1.00 60.81 124 GLY A CA 1
ATOM 1003 C C . GLY A 1 124 ? 33.733 0.382 -72.417 1.00 60.81 124 GLY A C 1
ATOM 1004 O O . GLY A 1 124 ? 32.589 0.161 -72.809 1.00 60.81 124 GLY A O 1
ATOM 1005 N N . ARG A 1 125 ? 34.775 0.300 -73.258 1.00 65.75 125 ARG A N 1
ATOM 1006 C CA . ARG A 1 125 ? 34.600 -0.122 -74.661 1.00 65.75 125 ARG A CA 1
ATOM 1007 C C . ARG A 1 125 ? 34.942 -1.601 -74.843 1.00 65.75 125 ARG A C 1
ATOM 1009 O O . ARG A 1 125 ? 36.031 -2.040 -74.486 1.00 65.75 125 ARG A O 1
ATOM 1016 N N . TYR A 1 126 ? 34.010 -2.368 -75.411 1.00 76.00 126 TYR A N 1
ATOM 1017 C CA . TYR A 1 126 ? 34.201 -3.795 -75.679 1.00 76.00 126 TYR A CA 1
ATOM 1018 C C . TYR A 1 126 ? 35.276 -4.019 -76.743 1.00 76.00 126 TYR A C 1
ATOM 1020 O O . TYR A 1 126 ? 35.192 -3.464 -77.838 1.00 76.00 126 TYR A O 1
ATOM 1028 N N . ILE A 1 127 ? 36.258 -4.861 -76.421 1.00 83.75 127 ILE A N 1
ATOM 1029 C CA . ILE A 1 127 ? 37.295 -5.322 -77.346 1.00 83.75 127 ILE A CA 1
ATOM 1030 C C . ILE A 1 127 ? 36.895 -6.704 -77.859 1.00 83.75 127 ILE A C 1
ATOM 1032 O O . ILE A 1 127 ? 36.627 -7.623 -77.080 1.00 83.75 127 ILE A O 1
ATOM 1036 N N . CYS A 1 128 ? 36.856 -6.867 -79.177 1.00 86.81 128 CYS A N 1
ATOM 1037 C CA . CYS A 1 128 ? 36.543 -8.142 -79.802 1.00 86.81 128 CYS A CA 1
ATOM 1038 C C . CYS A 1 128 ? 37.706 -9.125 -79.625 1.00 86.81 128 CYS A C 1
ATOM 1040 O O . CYS A 1 128 ? 38.817 -8.851 -80.061 1.00 86.81 128 CYS A O 1
ATOM 1042 N N . SER A 1 129 ? 37.478 -10.311 -79.059 1.00 82.38 129 SER A N 1
ATOM 1043 C CA . SER A 1 129 ? 38.555 -11.302 -78.900 1.00 82.38 129 SER A CA 1
ATOM 1044 C C . SER A 1 129 ? 39.026 -11.933 -80.217 1.00 82.38 129 SER A C 1
ATOM 1046 O O . SER A 1 129 ? 40.128 -12.471 -80.263 1.00 82.38 129 SER A O 1
ATOM 1048 N N . THR A 1 130 ? 38.230 -11.857 -81.290 1.00 86.50 130 THR A N 1
ATOM 1049 C CA . THR A 1 130 ? 38.579 -12.433 -82.600 1.00 86.50 130 THR A CA 1
ATOM 1050 C C . THR A 1 130 ? 39.494 -11.518 -83.413 1.00 86.50 130 THR A C 1
ATOM 1052 O O . THR A 1 130 ? 40.497 -11.984 -83.938 1.00 86.50 130 THR A O 1
ATOM 1055 N N . CYS A 1 131 ? 39.185 -10.221 -83.504 1.00 87.06 131 CYS A N 1
ATOM 1056 C CA . CYS A 1 131 ? 39.959 -9.270 -84.316 1.00 87.06 131 CYS A CA 1
ATOM 1057 C C . CYS A 1 131 ? 40.690 -8.197 -83.505 1.00 87.06 131 CYS A C 1
ATOM 1059 O O . CYS A 1 131 ? 41.403 -7.382 -84.077 1.00 87.06 131 CYS A O 1
ATOM 1061 N N . LYS A 1 132 ? 40.505 -8.181 -82.181 1.00 84.50 132 LYS A N 1
ATOM 1062 C CA . LYS A 1 132 ? 41.104 -7.229 -81.232 1.00 84.50 132 LYS A CA 1
ATOM 1063 C C . LYS A 1 132 ? 40.736 -5.759 -81.465 1.00 84.50 132 LYS A C 1
ATOM 1065 O O . LYS A 1 132 ? 41.237 -4.896 -80.753 1.00 84.50 132 LYS A O 1
ATOM 1070 N N . ASN A 1 133 ? 39.799 -5.479 -82.373 1.00 82.38 133 ASN A N 1
ATOM 1071 C CA . ASN A 1 133 ? 39.248 -4.143 -82.570 1.00 82.38 133 ASN A CA 1
ATOM 1072 C C . ASN A 1 133 ? 38.199 -3.809 -81.501 1.00 82.38 133 ASN A C 1
ATOM 1074 O O . ASN A 1 133 ? 37.487 -4.681 -80.994 1.00 82.38 133 ASN A O 1
ATOM 1078 N N . ILE A 1 134 ? 38.109 -2.523 -81.173 1.00 83.44 134 ILE A N 1
ATOM 1079 C CA . ILE A 1 134 ? 37.198 -1.977 -80.164 1.00 83.44 134 ILE A CA 1
ATOM 1080 C C . ILE A 1 134 ? 35.838 -1.654 -80.813 1.00 83.44 134 ILE A C 1
ATOM 1082 O O . ILE A 1 134 ? 35.780 -1.278 -81.980 1.00 83.44 134 ILE A O 1
ATOM 1086 N N . GLY A 1 135 ? 34.740 -1.778 -80.062 1.00 84.06 135 GLY A N 1
ATOM 1087 C CA . GLY A 1 135 ? 33.394 -1.335 -80.464 1.00 84.06 135 GLY A CA 1
ATOM 1088 C C . GLY A 1 135 ? 32.412 -2.458 -80.814 1.00 84.06 135 GLY A C 1
ATOM 1089 O O . GLY A 1 135 ? 31.225 -2.196 -80.977 1.00 84.06 135 GLY A O 1
ATOM 1090 N N . HIS A 1 136 ? 32.867 -3.710 -80.870 1.00 86.00 136 HIS A N 1
ATOM 1091 C CA . HIS A 1 136 ? 32.012 -4.887 -81.053 1.00 86.00 136 HIS A CA 1
ATOM 1092 C C . HIS A 1 136 ? 32.587 -6.094 -80.300 1.00 86.00 136 HIS A C 1
ATOM 1094 O O . HIS A 1 136 ? 33.737 -6.077 -79.863 1.00 86.00 136 HIS A O 1
ATOM 1100 N N . ASN A 1 137 ? 31.798 -7.157 -80.135 1.00 82.19 137 ASN A N 1
ATOM 1101 C CA . ASN A 1 137 ? 32.252 -8.385 -79.482 1.00 82.19 137 ASN A CA 1
ATOM 1102 C C . ASN A 1 137 ? 32.486 -9.511 -80.506 1.00 82.19 137 ASN A C 1
ATOM 1104 O O . ASN A 1 137 ? 32.064 -9.442 -81.659 1.00 82.19 137 ASN A O 1
ATOM 1108 N N . ALA A 1 138 ? 33.128 -10.596 -80.076 1.00 82.88 138 ALA A N 1
ATOM 1109 C CA . ALA A 1 138 ? 33.466 -11.724 -80.951 1.00 82.88 138 ALA A CA 1
ATOM 1110 C C . ALA A 1 138 ? 32.259 -12.472 -81.549 1.00 82.88 138 ALA A C 1
ATOM 1112 O O . ALA A 1 138 ? 32.432 -13.302 -82.441 1.00 82.88 138 ALA A O 1
ATOM 1113 N N . ARG A 1 139 ? 31.036 -12.219 -81.064 1.00 80.88 139 ARG A N 1
ATOM 1114 C CA . ARG A 1 139 ? 29.809 -12.826 -81.603 1.00 80.88 139 ARG A CA 1
ATOM 1115 C C . ARG A 1 139 ? 29.263 -12.050 -82.800 1.00 80.88 139 ARG A C 1
ATOM 1117 O O . ARG A 1 139 ? 28.665 -12.663 -83.674 1.00 80.88 139 ARG A O 1
ATOM 1124 N N . THR A 1 140 ? 29.507 -10.743 -82.864 1.00 83.69 140 THR A N 1
ATOM 1125 C CA . THR A 1 140 ? 29.059 -9.856 -83.949 1.00 83.69 140 THR A CA 1
ATOM 1126 C C . THR A 1 140 ? 30.194 -9.438 -84.888 1.00 83.69 140 THR A C 1
ATOM 1128 O O . THR A 1 140 ? 30.031 -8.514 -85.677 1.00 83.69 140 THR A O 1
ATOM 1131 N N . CYS A 1 141 ? 31.354 -10.094 -84.808 1.00 85.94 141 CYS A N 1
ATOM 1132 C CA . CYS A 1 141 ? 32.521 -9.765 -85.622 1.00 85.94 141 CYS A CA 1
ATOM 1133 C C . CYS A 1 141 ? 32.320 -10.161 -87.094 1.00 85.94 141 CYS A C 1
ATOM 1135 O O . CYS A 1 141 ? 32.073 -11.326 -87.401 1.00 85.94 141 CYS A O 1
ATOM 1137 N N . GLU A 1 142 ? 32.485 -9.205 -88.009 1.00 81.69 142 GLU A N 1
ATOM 1138 C CA . GLU A 1 142 ? 32.335 -9.415 -89.458 1.00 81.69 142 GLU A CA 1
ATOM 1139 C C . GLU A 1 142 ? 33.389 -10.371 -90.025 1.00 81.69 142 GLU A C 1
ATOM 1141 O O . GLU A 1 142 ? 33.078 -11.201 -90.873 1.00 81.69 142 GLU A O 1
ATOM 1146 N N . LEU A 1 143 ? 34.607 -10.347 -89.473 1.00 77.69 143 LEU A N 1
ATOM 1147 C CA . LEU A 1 143 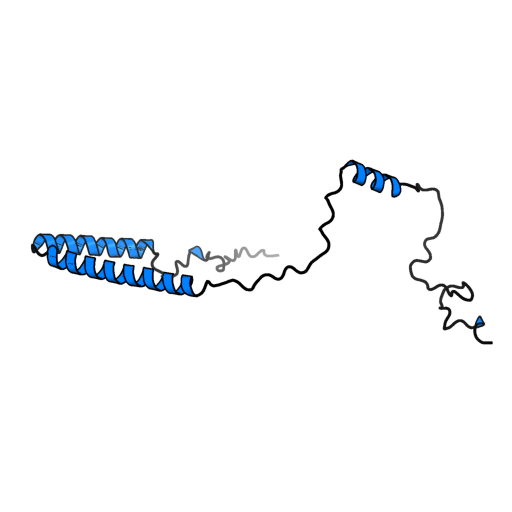? 35.701 -11.250 -89.856 1.00 77.69 143 LEU A CA 1
ATOM 1148 C C . LEU A 1 143 ? 35.446 -12.712 -89.460 1.00 77.69 143 LEU A C 1
ATOM 1150 O O . LEU A 1 143 ? 36.187 -13.599 -89.876 1.00 77.69 143 LEU A O 1
ATOM 1154 N N . LYS A 1 144 ? 34.404 -12.969 -88.660 1.00 69.25 144 LYS A N 1
ATOM 1155 C CA . LYS A 1 144 ? 33.957 -14.314 -88.290 1.00 69.25 144 LYS A CA 1
ATOM 1156 C C . LYS A 1 144 ? 32.914 -14.879 -89.265 1.00 69.25 144 LYS A C 1
ATOM 1158 O O . LYS A 1 144 ? 32.578 -16.052 -89.160 1.00 69.25 144 LYS A O 1
ATOM 1163 N N . LYS A 1 145 ? 32.390 -14.073 -90.199 1.00 64.25 145 LYS A N 1
ATOM 1164 C CA . LYS A 1 145 ? 31.483 -14.539 -91.259 1.00 64.25 145 LYS A CA 1
ATOM 1165 C C . LYS A 1 145 ? 32.294 -15.060 -92.453 1.00 64.25 145 LYS A C 1
ATOM 1167 O O . LYS A 1 145 ? 32.407 -14.385 -93.473 1.00 64.25 145 LYS A O 1
ATOM 1172 N N . LYS A 1 146 ? 32.863 -16.252 -92.305 1.00 56.47 146 LYS A N 1
ATOM 1173 C CA . LYS A 1 146 ? 33.217 -17.164 -93.398 1.00 56.47 146 LYS A CA 1
ATOM 1174 C C . LYS A 1 146 ? 32.869 -18.576 -92.966 1.00 56.47 146 LYS A C 1
ATOM 1176 O O . LYS A 1 146 ? 33.144 -18.891 -91.787 1.00 56.47 146 LYS A O 1
#

Radius of gyration: 42.27 Å; chains: 1; bounding box: 71×78×113 Å

pLDDT: mean 73.11, std 18.53, range [35.78, 98.31]

Organism: NCBI:txid60492

Sequence (146 aa):
MLNTDSAMFHIGLIPSRWYNDILSTPQEEYNQGFGYAKKAINLALQLGEEDELNELLLDWINKKERKIRDSRLEDETLNISNPYQIRTKGAPKKRLKSVLEIISNTNNKNQCNNNSDKDVVNQGRYICSTCKNIGHNARTCELKKK

Foldseek 3Di:
DDDDPDPDDPPVPPPCVVPPPPDQPPVNVVVVVVVVVVVVCVVCVVVVNVVVVVVVVVVVVVVVVVVVVVVVVVVVVVPPDDPPPPPDPDDDDDDDDDPVVVVVVVVVVPPDDDDDDDDPDDPPWDQAPVPRDTHDYVVPDPVPPD

Secondary structure (DSSP, 8-state):
----------GGG--GGG---S---HHHHHHHHHHHHHHHHHHHHHHT-HHHHHHHHHHHHHHHHHHHHHHHHHHHHT-----------PPPPPPPPPHHHHHHHHHTT-------------TTPPBPTTT--BSS-TTS-GGG--